Protein AF-A0A1M3H3W8-F1 (afdb_monomer)

Foldseek 3Di:
DDDDDDDPPPPPPPPPPPDPDPPAFQDFWKWFFADQPFLFTKIATPDDDDDLLQFDQWDQFPVPRDIGGRIATEQQSQVVVVVPHDHGDMFTKGFDPHDPDNPDDTDPDDGDYDPRYTYIDTDD

Sequence (124 aa):
MHRIFQLPFLFGILFFACKPSRMHPSGPYTGKVVGDICSQYTIQLLSGNMDPARYVKNWKNPSTDSIYHNVFSLKNYCDFNRLGLHRGDTFQFSLIPDSTVQNCAVCLIYAPTPPISNSIKVTR

Structure (mmCIF, N/CA/C/O backbone):
data_AF-A0A1M3H3W8-F1
#
_entry.id   AF-A0A1M3H3W8-F1
#
loop_
_atom_site.group_PDB
_atom_site.id
_atom_site.type_symbol
_atom_site.label_atom_id
_atom_site.label_alt_id
_atom_site.label_comp_id
_atom_site.label_asym_id
_atom_site.label_entity_id
_atom_site.label_seq_id
_atom_site.pdbx_PDB_ins_code
_atom_site.Cartn_x
_atom_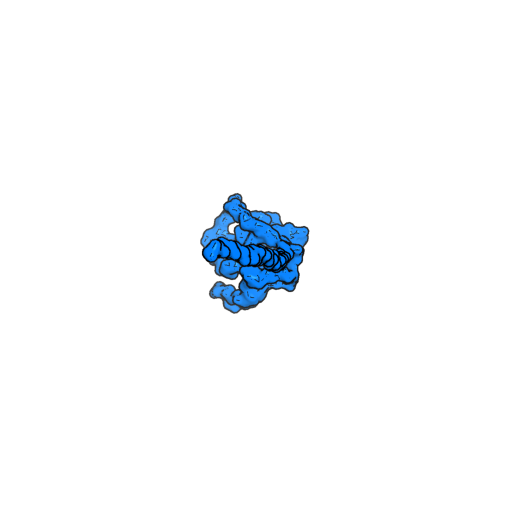site.Cartn_y
_atom_site.Cartn_z
_atom_site.occupancy
_atom_site.B_iso_or_equiv
_atom_site.auth_seq_id
_atom_site.auth_comp_id
_atom_site.auth_asym_id
_atom_site.auth_atom_id
_atom_site.pdbx_PDB_model_num
ATOM 1 N N . MET A 1 1 ? -3.086 70.920 -40.722 1.00 48.12 1 MET A N 1
ATOM 2 C CA . MET A 1 1 ? -2.034 70.325 -39.872 1.00 48.12 1 MET A CA 1
ATOM 3 C C . MET A 1 1 ? -2.513 70.333 -38.426 1.00 48.12 1 MET A C 1
ATOM 5 O O . MET A 1 1 ? -2.552 71.399 -37.843 1.00 48.12 1 MET A O 1
ATOM 9 N N . HIS A 1 2 ? -2.951 69.191 -37.891 1.00 36.28 2 HIS A N 1
ATOM 10 C CA . HIS A 1 2 ? -2.637 68.723 -36.532 1.00 36.28 2 HIS A CA 1
ATOM 11 C C . HIS A 1 2 ? -3.288 67.352 -36.324 1.00 36.28 2 HIS A C 1
ATOM 13 O O . HIS A 1 2 ? -4.505 67.199 -36.357 1.00 36.28 2 HIS A O 1
ATOM 19 N N . ARG A 1 3 ? -2.426 66.344 -36.180 1.00 49.72 3 ARG A N 1
ATOM 20 C CA . ARG A 1 3 ? -2.756 64.980 -35.773 1.00 49.72 3 ARG A CA 1
ATOM 21 C C . ARG A 1 3 ? -3.141 64.998 -34.297 1.00 49.72 3 ARG A C 1
ATOM 23 O O . ARG A 1 3 ? -2.331 65.453 -33.497 1.00 49.72 3 ARG A O 1
ATOM 30 N N . ILE A 1 4 ? -4.291 64.435 -33.936 1.00 56.19 4 ILE A N 1
ATOM 31 C CA . ILE A 1 4 ? -4.531 63.949 -32.574 1.00 56.19 4 ILE A CA 1
ATOM 32 C C . ILE A 1 4 ?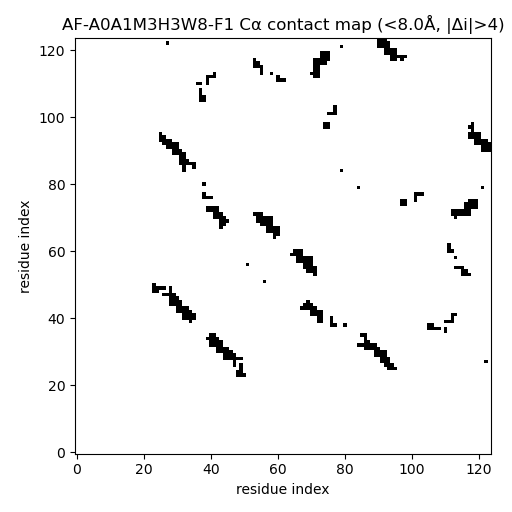 -5.111 62.541 -32.689 1.00 56.19 4 ILE A C 1
ATOM 34 O O . ILE A 1 4 ? -6.244 62.313 -33.098 1.00 56.19 4 ILE A O 1
ATOM 38 N N . PHE A 1 5 ? -4.222 61.602 -32.403 1.00 53.47 5 PHE A N 1
ATOM 39 C CA . PHE A 1 5 ? -4.388 60.163 -32.357 1.00 53.47 5 PHE A CA 1
ATOM 40 C C . PHE A 1 5 ? -5.075 59.816 -31.031 1.00 53.47 5 PHE A C 1
ATOM 42 O O . PHE A 1 5 ? -4.450 59.886 -29.977 1.00 53.47 5 PHE A O 1
ATOM 49 N N . GLN A 1 6 ? -6.373 59.518 -31.065 1.00 50.78 6 GLN A N 1
ATOM 50 C CA . GLN A 1 6 ? -7.113 59.014 -29.905 1.00 50.78 6 GLN A CA 1
ATOM 51 C C . GLN A 1 6 ? -7.288 57.509 -30.103 1.00 50.78 6 GLN A C 1
ATOM 53 O O . GLN A 1 6 ? -8.192 57.048 -30.794 1.00 50.78 6 GLN A O 1
ATOM 58 N N . LEU A 1 7 ? -6.335 56.755 -29.555 1.00 54.22 7 LEU A N 1
ATOM 59 C CA . LEU A 1 7 ? -6.373 55.301 -29.479 1.00 54.22 7 LEU A CA 1
ATOM 60 C C . LEU A 1 7 ? -7.406 54.918 -28.402 1.00 54.22 7 LEU A C 1
ATOM 62 O O . LEU A 1 7 ? -7.214 55.311 -27.248 1.00 54.22 7 LEU A O 1
ATOM 66 N N . PRO A 1 8 ? -8.486 54.177 -28.705 1.00 50.06 8 PRO A N 1
ATOM 67 C CA . PRO A 1 8 ? -9.330 53.643 -27.652 1.00 50.06 8 PRO A CA 1
ATOM 68 C C . PRO A 1 8 ? -8.532 52.564 -26.916 1.00 50.06 8 PRO A C 1
ATOM 70 O O . PRO A 1 8 ? -8.147 51.539 -27.478 1.00 50.06 8 PRO A O 1
ATOM 73 N N . PHE A 1 9 ? -8.242 52.845 -25.650 1.00 52.97 9 PHE A N 1
ATOM 74 C CA . PHE A 1 9 ? -7.614 51.949 -24.692 1.00 52.97 9 PHE A CA 1
ATOM 75 C C . PHE A 1 9 ? -8.544 50.747 -24.455 1.00 52.97 9 PHE A C 1
ATOM 77 O O . PHE A 1 9 ? -9.433 50.774 -23.607 1.00 52.97 9 PHE A O 1
ATOM 84 N N . LEU A 1 10 ? -8.367 49.700 -25.264 1.00 54.50 10 LEU A N 1
ATOM 85 C CA . LEU A 1 10 ? -8.967 48.381 -25.080 1.00 54.50 10 LEU A CA 1
ATOM 86 C C . LEU A 1 10 ? -8.324 47.732 -23.847 1.00 54.50 10 LEU A C 1
ATOM 88 O O . LEU A 1 10 ? -7.354 46.982 -23.938 1.00 54.50 10 LEU A O 1
ATOM 92 N N . PHE A 1 11 ? -8.862 48.057 -22.673 1.00 56.25 11 PHE A N 1
ATOM 93 C CA . PHE A 1 11 ? -8.569 47.362 -21.427 1.00 56.25 11 PHE A CA 1
ATOM 94 C C . PHE A 1 11 ? -9.229 45.978 -21.489 1.00 56.25 11 PHE A C 1
ATOM 96 O O . PHE A 1 11 ? -10.364 45.776 -21.061 1.00 56.25 11 PHE A O 1
ATOM 103 N N . GLY A 1 12 ? -8.534 45.030 -22.119 1.00 59.75 12 GLY A N 1
ATOM 104 C CA . GLY A 1 12 ? -8.905 43.623 -22.122 1.00 59.75 12 GLY A CA 1
ATOM 105 C C . GLY A 1 12 ? -8.766 43.065 -20.711 1.00 59.75 12 GLY A C 1
ATOM 106 O O . GLY A 1 12 ? -7.677 42.679 -20.295 1.00 59.75 12 GLY A O 1
ATOM 107 N N . ILE A 1 13 ? -9.873 43.041 -19.970 1.00 62.72 13 ILE A N 1
ATOM 108 C CA . ILE A 1 13 ? -9.979 42.334 -18.696 1.00 62.72 13 ILE A CA 1
ATOM 109 C C . ILE A 1 13 ? -9.828 40.841 -19.007 1.00 62.72 13 ILE A C 1
ATOM 111 O O . ILE A 1 13 ? -10.771 40.170 -19.426 1.00 62.72 13 ILE A O 1
ATOM 115 N N . LEU A 1 14 ? -8.609 40.326 -18.842 1.00 62.66 14 LEU A N 1
ATOM 116 C CA . LEU A 1 14 ? -8.317 38.898 -18.792 1.00 62.66 14 LEU A CA 1
ATOM 117 C C . LEU A 1 14 ? -9.016 38.322 -17.556 1.00 62.66 14 LEU A C 1
ATOM 119 O O . LEU A 1 14 ? -8.460 38.286 -16.460 1.00 62.66 14 LEU A O 1
ATOM 123 N N . PHE A 1 15 ? -10.258 37.874 -17.735 1.00 56.69 15 PHE A N 1
ATOM 124 C CA . PHE A 1 15 ? -10.920 36.980 -16.797 1.00 56.69 15 PHE A CA 1
ATOM 125 C C . PHE A 1 15 ? -10.146 35.658 -16.784 1.00 56.69 15 PHE A C 1
ATOM 127 O O . PHE A 1 15 ? -10.413 34.749 -17.571 1.00 56.69 15 PHE A O 1
ATOM 134 N N . PHE A 1 16 ? -9.166 35.545 -15.887 1.00 63.28 16 PHE A N 1
ATOM 135 C CA . PHE A 1 16 ? -8.623 34.255 -15.485 1.00 63.28 16 PHE A CA 1
ATOM 136 C C . PHE A 1 16 ? -9.749 33.472 -14.804 1.00 63.28 16 PHE A C 1
ATOM 138 O O . PHE A 1 16 ? -9.978 33.580 -13.601 1.00 63.28 16 PHE A O 1
ATOM 145 N N . ALA A 1 17 ? -10.485 32.689 -15.591 1.00 66.88 17 ALA A N 1
ATOM 146 C CA . ALA A 1 17 ? -11.370 31.660 -15.077 1.00 66.88 17 ALA A CA 1
ATOM 147 C C . ALA A 1 17 ? -10.503 30.579 -14.411 1.00 66.88 17 ALA A C 1
ATOM 149 O O . ALA A 1 17 ? -10.057 29.626 -15.053 1.00 66.88 17 ALA A O 1
ATO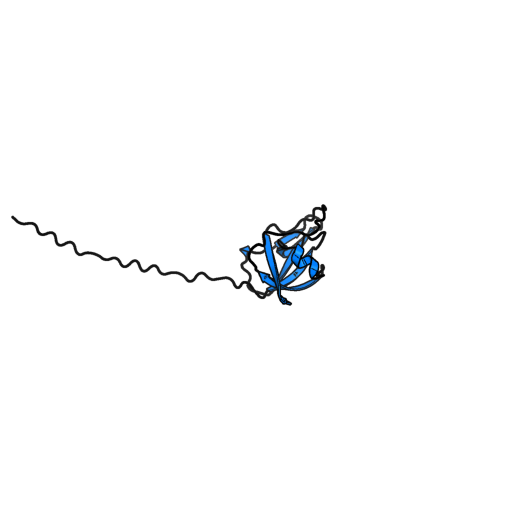M 150 N N . CYS A 1 18 ? -10.231 30.748 -13.115 1.00 65.25 18 CYS A N 1
ATOM 151 C CA . CYS A 1 18 ? -9.672 29.695 -12.279 1.00 65.25 18 CYS A CA 1
ATOM 152 C C . CYS A 1 18 ? -10.661 28.526 -12.269 1.00 65.25 18 CYS A C 1
ATOM 154 O O . CYS A 1 18 ? -11.708 28.588 -11.625 1.00 65.25 18 CYS A O 1
ATOM 156 N N . LYS A 1 19 ? -10.345 27.448 -12.993 1.00 70.94 19 LYS A N 1
ATOM 157 C CA . LYS A 1 19 ? -11.043 26.175 -12.801 1.00 70.94 19 LYS A CA 1
ATOM 158 C C . LYS A 1 19 ? -10.719 25.707 -11.379 1.00 70.94 19 LYS A C 1
ATOM 160 O O . LYS A 1 19 ? -9.532 25.606 -11.067 1.00 70.94 19 LYS A O 1
ATOM 165 N N . PRO A 1 20 ? -11.711 25.425 -10.518 1.00 60.91 20 PRO A N 1
ATOM 166 C CA . PRO A 1 20 ? -11.424 24.856 -9.213 1.00 60.91 20 PRO A CA 1
ATOM 167 C C . PRO A 1 20 ? -10.684 23.535 -9.418 1.00 60.91 20 PRO A C 1
ATOM 169 O O . PRO A 1 20 ? -11.181 22.619 -10.082 1.00 60.91 20 PRO A O 1
ATOM 172 N N . SER A 1 21 ? -9.468 23.455 -8.882 1.00 62.16 21 SER A N 1
ATOM 173 C CA . SER A 1 21 ? -8.708 22.216 -8.811 1.00 62.16 21 SER A CA 1
ATOM 174 C C . SER A 1 21 ? -9.576 21.200 -8.079 1.00 62.16 21 SER A C 1
ATOM 176 O O . SER A 1 21 ? -9.948 21.425 -6.927 1.00 62.16 21 SER A O 1
ATOM 178 N N . ARG A 1 22 ? -9.939 20.093 -8.735 1.00 58.81 22 ARG A N 1
ATOM 179 C CA . ARG A 1 22 ? -10.587 18.977 -8.041 1.00 58.81 22 ARG A CA 1
ATOM 180 C C . ARG A 1 22 ? -9.562 18.400 -7.076 1.00 58.81 22 ARG A C 1
ATOM 182 O O . ARG A 1 22 ? -8.703 17.625 -7.478 1.00 58.81 22 ARG A O 1
ATOM 189 N N . MET A 1 23 ? -9.613 18.842 -5.825 1.00 59.69 23 MET A N 1
ATOM 190 C CA . MET A 1 23 ? -8.809 18.266 -4.763 1.00 59.69 23 MET A CA 1
ATOM 191 C C . MET A 1 23 ? -9.393 16.879 -4.502 1.00 59.69 23 MET A C 1
ATOM 193 O O . MET A 1 23 ? -10.509 16.752 -3.998 1.00 59.69 23 MET A O 1
ATOM 197 N N . HIS A 1 24 ? -8.695 15.840 -4.960 1.00 65.50 24 HIS A N 1
ATOM 198 C CA . HIS A 1 24 ? -9.112 14.469 -4.692 1.00 65.50 24 HIS A CA 1
ATOM 199 C C . HIS A 1 24 ? -9.121 14.274 -3.170 1.00 65.50 24 HIS A C 1
ATOM 201 O O . HIS A 1 24 ? -8.144 14.671 -2.525 1.00 65.50 24 HIS A O 1
ATOM 207 N N . PRO A 1 25 ? -10.201 13.726 -2.577 1.00 76.12 25 PRO A N 1
ATOM 208 C CA . PRO A 1 25 ? -10.263 13.515 -1.136 1.00 76.12 25 PRO A CA 1
ATOM 209 C C . PRO A 1 25 ? -9.016 12.769 -0.658 1.00 76.12 25 PRO A C 1
ATOM 211 O O . PRO A 1 25 ? -8.528 11.878 -1.342 1.00 76.12 25 PRO A O 1
ATOM 214 N N . SER A 1 26 ? -8.467 13.094 0.507 1.00 88.06 26 SER A N 1
ATOM 215 C CA . SER A 1 26 ? -7.365 12.301 1.065 1.00 88.06 26 SER A CA 1
ATOM 216 C C . SER A 1 26 ? -7.858 11.032 1.765 1.00 88.06 26 SER A C 1
ATOM 218 O O . SER A 1 26 ? -7.036 10.236 2.190 1.00 88.06 26 SER A O 1
ATOM 220 N N . GLY A 1 27 ? -9.170 10.808 1.863 1.00 88.44 27 GLY A N 1
ATOM 221 C CA . GLY A 1 27 ? -9.790 9.647 2.502 1.00 88.44 27 GLY A CA 1
ATOM 222 C C . GLY A 1 27 ? -11.160 9.998 3.103 1.00 88.44 27 GLY A C 1
ATOM 223 O O . GLY A 1 27 ? -11.631 11.122 2.909 1.00 88.44 27 GLY A O 1
ATOM 224 N N . PRO A 1 28 ? -11.800 9.068 3.836 1.00 93.00 28 PRO A N 1
ATOM 225 C CA . PRO A 1 28 ? -11.308 7.725 4.146 1.00 93.00 28 PRO A CA 1
ATOM 226 C C . PRO A 1 28 ? -11.438 6.754 2.962 1.00 93.00 28 PRO A C 1
ATOM 228 O O . PRO A 1 28 ? -12.409 6.779 2.207 1.00 93.00 28 PRO A O 1
ATOM 231 N N . TYR A 1 29 ? -10.454 5.872 2.840 1.00 97.38 29 TYR A N 1
ATOM 232 C CA . TYR A 1 29 ? -10.400 4.746 1.911 1.00 97.38 29 TYR A CA 1
ATOM 233 C C . TYR A 1 29 ? -10.452 3.437 2.682 1.00 97.38 29 TYR A C 1
ATOM 235 O O . TYR A 1 29 ? -10.032 3.402 3.833 1.00 97.38 29 TYR A O 1
ATOM 243 N N . THR A 1 30 ? -10.920 2.358 2.054 1.00 98.12 30 THR A N 1
ATOM 244 C CA . THR A 1 30 ? -10.799 1.006 2.623 1.00 98.12 30 THR A CA 1
ATOM 245 C C . THR A 1 30 ? -9.775 0.214 1.829 1.00 98.12 30 THR A C 1
ATOM 247 O O . THR A 1 30 ? -9.881 0.117 0.604 1.00 98.12 30 THR A O 1
ATOM 250 N N . GLY A 1 31 ? -8.788 -0.347 2.520 1.00 97.88 31 GLY A N 1
ATOM 251 C CA . GLY A 1 31 ? -7.713 -1.142 1.942 1.00 97.88 31 GLY A CA 1
ATOM 252 C C . GLY A 1 31 ? -7.664 -2.553 2.511 1.00 97.88 31 GLY A C 1
ATOM 253 O O . GLY A 1 31 ? -8.173 -2.804 3.600 1.00 97.88 31 GLY A O 1
ATOM 254 N N . LYS A 1 32 ? -7.021 -3.461 1.777 1.00 98.25 32 LYS A N 1
ATOM 255 C CA . LYS A 1 32 ? -6.684 -4.815 2.220 1.00 98.25 32 LYS A CA 1
ATOM 256 C C . LYS A 1 32 ? -5.202 -5.086 2.027 1.00 98.25 32 LYS A C 1
ATOM 258 O O . LYS A 1 32 ? -4.661 -4.788 0.962 1.00 98.25 32 LYS A O 1
ATOM 263 N N . VAL A 1 33 ? -4.553 -5.698 3.010 1.00 97.56 33 VAL A N 1
ATOM 264 C CA . VAL A 1 33 ? -3.170 -6.161 2.850 1.00 97.56 33 VAL A CA 1
ATOM 265 C C . VAL A 1 33 ? -3.163 -7.407 1.965 1.00 97.56 33 VAL A C 1
ATOM 267 O O . VAL A 1 33 ? -3.753 -8.436 2.301 1.00 97.56 33 VAL A O 1
ATOM 270 N N . VAL A 1 34 ? -2.493 -7.330 0.817 1.00 96.50 34 VAL A N 1
ATOM 271 C CA . VAL A 1 34 ? -2.337 -8.452 -0.129 1.00 96.50 34 VAL A CA 1
ATOM 272 C C . VAL A 1 34 ? -0.878 -8.844 -0.350 1.00 96.50 34 VAL A C 1
ATOM 274 O O . VAL A 1 34 ? -0.584 -9.704 -1.174 1.00 96.50 34 VAL A O 1
ATOM 277 N N . GLY A 1 35 ? 0.038 -8.245 0.403 1.00 91.62 35 GLY A N 1
ATOM 278 C CA . GLY A 1 35 ? 1.442 -8.619 0.522 1.00 91.62 35 GLY A CA 1
ATOM 279 C C . GLY A 1 35 ? 2.059 -7.854 1.687 1.00 91.62 35 GLY A C 1
ATOM 280 O O . GLY A 1 35 ? 1.716 -6.692 1.881 1.00 91.62 35 GLY A O 1
ATOM 281 N N . ASP A 1 36 ? 2.898 -8.511 2.478 1.00 86.19 36 ASP A N 1
ATOM 282 C CA . ASP A 1 36 ? 3.440 -8.000 3.747 1.00 86.19 36 ASP A CA 1
ATOM 283 C C . ASP A 1 36 ? 4.817 -8.590 4.099 1.00 86.19 36 ASP A C 1
ATOM 285 O O . ASP A 1 36 ? 5.289 -8.484 5.231 1.00 86.19 36 ASP A O 1
ATOM 289 N N . ILE A 1 37 ? 5.496 -9.210 3.130 1.00 88.25 37 ILE A N 1
ATOM 290 C CA . ILE A 1 37 ? 6.789 -9.851 3.370 1.00 88.25 37 ILE A CA 1
ATOM 291 C C . ILE A 1 37 ? 7.808 -8.776 3.740 1.00 88.25 37 ILE A C 1
ATOM 293 O O . ILE A 1 37 ? 8.085 -7.871 2.957 1.00 88.25 37 ILE A O 1
ATOM 297 N N . CYS A 1 38 ? 8.406 -8.894 4.926 1.00 85.19 38 CYS A N 1
ATOM 298 C CA . CYS A 1 38 ? 9.537 -8.061 5.324 1.00 85.19 38 CYS A CA 1
ATOM 299 C C . CYS A 1 38 ? 9.269 -6.545 5.248 1.00 85.19 38 CYS A C 1
ATOM 301 O O . CYS A 1 38 ? 10.132 -5.776 4.832 1.00 85.19 38 CYS A O 1
ATOM 303 N N . SER A 1 39 ? 8.077 -6.109 5.672 1.00 84.88 39 SER A N 1
ATOM 304 C CA . SER A 1 39 ? 7.633 -4.702 5.616 1.00 84.88 39 SER A CA 1
ATOM 305 C C . SER A 1 39 ? 7.503 -4.116 4.199 1.00 84.88 39 SER A C 1
ATOM 307 O O . SER A 1 39 ? 7.305 -2.913 4.040 1.00 84.88 39 SER A O 1
ATOM 309 N N . GLN A 1 40 ? 7.575 -4.949 3.157 1.00 90.00 40 GLN A N 1
ATOM 310 C CA . GLN A 1 40 ? 7.255 -4.568 1.782 1.00 90.00 40 GLN A CA 1
ATOM 311 C C . GLN A 1 40 ? 5.773 -4.839 1.534 1.00 90.00 40 GLN A C 1
ATOM 313 O O . GLN A 1 40 ? 5.369 -5.894 1.039 1.00 90.00 40 GLN A O 1
ATOM 318 N N . TYR A 1 41 ? 4.948 -3.875 1.939 1.00 94.31 41 TYR A N 1
ATOM 319 C CA . TYR A 1 41 ? 3.501 -4.018 1.871 1.00 94.31 41 TYR A CA 1
ATOM 320 C C . TYR A 1 41 ? 2.942 -3.708 0.489 1.00 94.31 41 TYR A C 1
ATOM 322 O O . TYR A 1 41 ? 3.308 -2.718 -0.147 1.00 94.31 41 TYR A O 1
ATOM 330 N N . THR A 1 42 ? 1.978 -4.525 0.074 1.00 97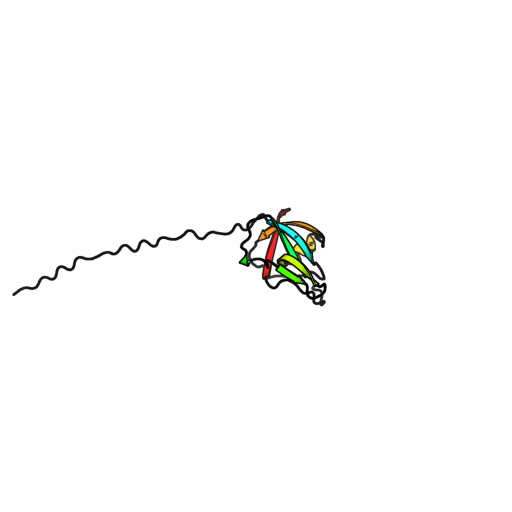.06 42 THR A N 1
ATOM 331 C CA . THR A 1 42 ? 1.088 -4.259 -1.056 1.00 97.06 42 THR A CA 1
ATOM 332 C C . THR A 1 42 ? -0.332 -4.117 -0.533 1.00 97.06 42 THR A C 1
ATOM 334 O O . THR A 1 42 ? -0.884 -5.056 0.048 1.00 97.06 42 THR A O 1
ATOM 337 N N . ILE A 1 43 ? -0.926 -2.947 -0.749 1.00 98.12 43 ILE A N 1
ATOM 338 C CA . ILE A 1 43 ? -2.279 -2.621 -0.304 1.00 98.12 43 ILE A CA 1
ATOM 339 C C . ILE A 1 43 ? -3.202 -2.603 -1.514 1.00 98.12 43 ILE A C 1
ATOM 341 O O . ILE A 1 43 ? -2.930 -1.911 -2.491 1.00 98.12 43 ILE A O 1
ATOM 345 N N . GLN A 1 44 ? -4.297 -3.354 -1.444 1.00 98.56 44 GLN A N 1
ATOM 346 C CA . GLN A 1 44 ? -5.386 -3.334 -2.413 1.00 98.56 44 GLN A CA 1
ATOM 347 C C . GLN A 1 44 ? -6.463 -2.347 -1.967 1.00 98.56 44 GLN A C 1
ATOM 349 O O . GLN A 1 44 ? -7.005 -2.486 -0.875 1.00 98.56 44 GLN A O 1
ATOM 354 N N . LEU A 1 45 ? -6.812 -1.386 -2.821 1.00 98.38 45 LEU A N 1
ATOM 355 C CA . LEU A 1 45 ? -7.945 -0.490 -2.611 1.00 98.38 45 LEU A CA 1
ATOM 356 C C . LEU A 1 45 ? -9.258 -1.251 -2.840 1.00 98.38 45 LEU A C 1
ATOM 358 O O . LEU A 1 45 ? -9.536 -1.712 -3.950 1.00 98.38 45 LEU A O 1
ATOM 362 N N . LEU A 1 46 ? -10.070 -1.362 -1.789 1.00 98.19 46 LEU A N 1
ATOM 363 C CA . LEU A 1 46 ? -11.395 -1.981 -1.831 1.00 98.19 46 LEU A CA 1
ATOM 364 C C . LEU A 1 46 ? -12.505 -0.957 -2.084 1.00 98.19 46 LEU A C 1
ATOM 366 O O . LEU A 1 46 ? -13.450 -1.253 -2.812 1.00 98.19 46 LEU A O 1
ATOM 370 N N . SER A 1 47 ? -12.418 0.236 -1.484 1.00 97.06 47 SER A N 1
ATOM 371 C CA . SER A 1 47 ? -13.445 1.272 -1.646 1.00 97.06 47 SER A CA 1
ATOM 372 C C . SER A 1 47 ? -12.923 2.698 -1.447 1.00 97.06 47 SER A C 1
ATOM 374 O O . SER A 1 47 ? -11.927 2.939 -0.760 1.00 97.06 47 SER A O 1
ATOM 376 N N . GLY A 1 48 ? -13.652 3.643 -2.048 1.00 94.12 48 GLY A N 1
ATOM 377 C CA . GLY A 1 48 ? -13.389 5.081 -2.036 1.00 94.12 48 GLY A CA 1
ATOM 378 C C . GLY A 1 48 ? -12.884 5.605 -3.385 1.00 94.12 48 GLY A C 1
ATOM 379 O O . GLY A 1 48 ? -12.352 4.865 -4.210 1.00 94.12 48 GLY A O 1
ATOM 380 N N . ASN A 1 49 ? -13.101 6.895 -3.637 1.00 93.06 49 ASN A N 1
ATOM 381 C CA . ASN A 1 49 ? -12.753 7.537 -4.905 1.00 93.06 49 ASN A CA 1
ATOM 382 C C . ASN A 1 49 ? -11.325 8.086 -4.845 1.00 93.06 49 ASN A C 1
ATOM 384 O O . ASN A 1 49 ? -11.140 9.292 -4.727 1.00 93.06 49 ASN A O 1
ATOM 388 N N . MET A 1 50 ? -10.332 7.198 -4.854 1.00 94.69 50 MET A N 1
ATOM 389 C CA . MET A 1 50 ? -8.916 7.569 -4.894 1.00 94.69 50 MET A CA 1
ATOM 390 C C . MET A 1 50 ? -8.497 7.902 -6.327 1.00 94.69 50 MET A C 1
ATOM 392 O O . MET A 1 50 ? -8.952 7.253 -7.270 1.00 94.69 50 MET A O 1
ATOM 396 N N . ASP A 1 51 ? -7.624 8.897 -6.494 1.00 95.06 51 ASP A N 1
ATOM 397 C CA . ASP A 1 51 ? -7.061 9.252 -7.800 1.00 95.06 51 ASP A CA 1
ATOM 398 C C . ASP A 1 51 ? -6.408 8.009 -8.448 1.00 95.06 51 ASP A C 1
ATOM 400 O O . ASP A 1 51 ? -5.518 7.414 -7.832 1.00 95.06 51 ASP A O 1
ATOM 404 N N . PRO A 1 52 ? -6.813 7.595 -9.668 1.00 95.56 52 PRO A N 1
ATOM 405 C CA . PRO A 1 52 ? -6.211 6.464 -10.374 1.00 95.56 52 PRO A CA 1
ATOM 406 C C . PRO A 1 52 ? -4.698 6.569 -10.591 1.00 95.56 52 PRO A C 1
ATO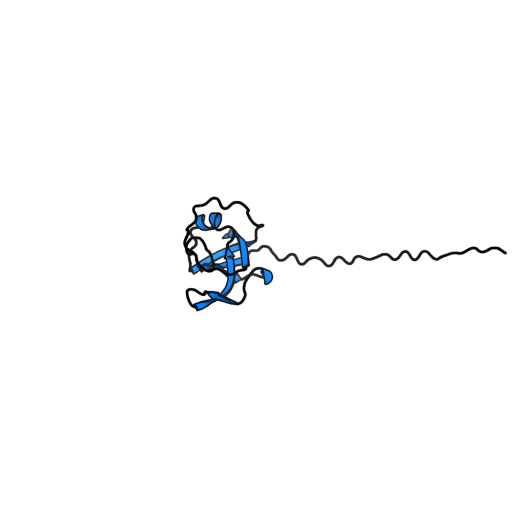M 408 O O . PRO A 1 52 ? -4.048 5.543 -10.768 1.00 95.56 52 PRO A O 1
ATOM 411 N N . ALA A 1 53 ? -4.109 7.768 -10.533 1.00 96.19 53 ALA A N 1
ATOM 412 C CA . ALA A 1 53 ? -2.653 7.940 -10.561 1.00 96.19 53 ALA A CA 1
ATOM 413 C C . ALA A 1 53 ? -1.948 7.393 -9.302 1.00 96.19 53 ALA A C 1
ATOM 415 O O . ALA A 1 53 ? -0.722 7.299 -9.261 1.00 96.19 53 ALA A O 1
ATOM 416 N N . ARG A 1 54 ? -2.710 7.044 -8.260 1.00 96.69 54 ARG A N 1
ATOM 417 C CA . ARG A 1 54 ? -2.202 6.589 -6.963 1.00 96.69 54 ARG A CA 1
ATOM 418 C C . ARG A 1 54 ? -2.246 5.073 -6.786 1.00 96.69 54 ARG A C 1
ATOM 420 O O . ARG A 1 54 ? -1.861 4.597 -5.723 1.00 96.69 54 ARG A O 1
ATOM 427 N N . TYR A 1 55 ? -2.678 4.302 -7.780 1.00 98.00 55 TYR A N 1
ATOM 428 C CA . TYR A 1 55 ? -2.647 2.842 -7.713 1.00 98.00 55 TYR A CA 1
ATOM 429 C C . TYR A 1 55 ? -2.496 2.208 -9.094 1.00 98.00 55 TYR A C 1
ATOM 431 O O . TYR A 1 55 ? -2.864 2.765 -10.123 1.00 98.00 55 TYR A O 1
ATOM 439 N N . VAL A 1 56 ? -1.973 0.989 -9.120 1.00 98.44 56 VAL A N 1
ATOM 440 C CA . VAL A 1 56 ? -1.885 0.172 -10.324 1.00 98.44 56 VAL A CA 1
ATOM 441 C C . VAL A 1 56 ? -3.177 -0.622 -10.460 1.00 98.44 56 VAL A C 1
ATOM 443 O O . VAL A 1 56 ? -3.494 -1.470 -9.625 1.00 98.44 56 VAL A O 1
ATOM 446 N N . LYS A 1 57 ? -3.938 -0.355 -11.527 1.00 98.00 57 LYS A N 1
ATOM 447 C CA . LYS A 1 57 ? -5.235 -1.008 -11.768 1.00 98.00 57 LYS A CA 1
ATOM 448 C C . LYS A 1 57 ? -5.120 -2.529 -11.897 1.00 98.00 57 LYS A C 1
ATOM 450 O O . LYS A 1 57 ? -5.995 -3.232 -11.410 1.00 98.00 57 LYS A O 1
ATOM 455 N N . ASN A 1 58 ? -4.060 -3.021 -12.537 1.00 97.94 58 ASN A N 1
ATOM 456 C CA . ASN A 1 58 ? -3.765 -4.445 -12.692 1.00 97.94 58 ASN A CA 1
ATOM 457 C C . ASN A 1 58 ? -2.270 -4.66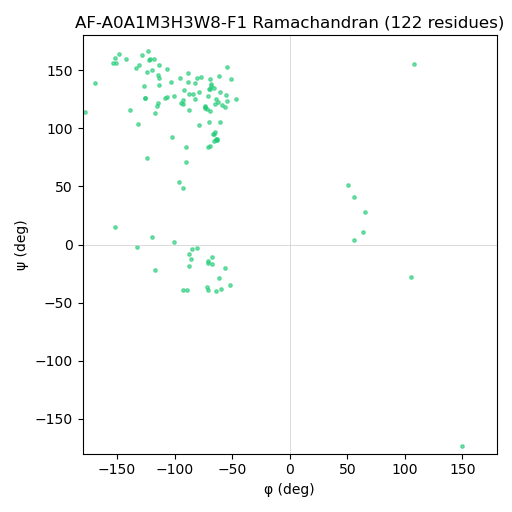5 -12.486 1.00 97.94 58 ASN A C 1
ATOM 459 O O . ASN A 1 58 ? -1.464 -4.174 -13.277 1.00 97.94 58 ASN A O 1
ATOM 463 N N . TRP A 1 59 ? -1.901 -5.395 -11.443 1.00 98.12 59 TRP A N 1
ATOM 464 C CA . TRP A 1 59 ? -0.515 -5.734 -11.156 1.00 98.12 59 TRP A CA 1
ATOM 465 C C . TRP A 1 59 ? -0.375 -7.245 -11.018 1.00 98.12 59 TRP A C 1
ATOM 467 O O . TRP A 1 59 ? -1.088 -7.874 -10.237 1.00 98.12 59 TRP A O 1
ATOM 477 N N . LYS A 1 60 ? 0.551 -7.823 -11.785 1.00 97.69 60 LYS A N 1
ATOM 478 C CA . LYS A 1 60 ? 0.938 -9.226 -11.671 1.00 97.69 60 LYS A CA 1
ATOM 479 C C . LYS A 1 60 ? 2.155 -9.315 -10.758 1.00 97.69 60 LYS A C 1
ATOM 481 O O . LYS A 1 60 ? 3.185 -8.715 -11.057 1.00 97.69 60 LYS A O 1
ATOM 486 N N . ASN A 1 61 ? 2.043 -10.064 -9.667 1.00 95.38 61 ASN A N 1
ATOM 487 C CA . ASN A 1 61 ? 3.172 -10.327 -8.786 1.00 95.38 61 ASN A CA 1
ATOM 488 C C . ASN A 1 61 ? 4.145 -11.298 -9.487 1.00 95.38 61 ASN A C 1
ATOM 490 O O . ASN A 1 61 ? 3.762 -12.442 -9.739 1.00 95.38 61 ASN A O 1
ATOM 494 N N . PRO A 1 62 ? 5.392 -10.893 -9.784 1.00 93.69 62 PRO A N 1
ATOM 495 C CA . PRO A 1 62 ? 6.321 -11.717 -10.555 1.00 93.69 62 PRO A CA 1
ATOM 496 C C . PRO A 1 62 ? 6.848 -12.936 -9.785 1.00 93.69 62 PRO A C 1
ATOM 498 O O . PRO A 1 62 ? 7.367 -13.853 -10.404 1.00 93.69 62 PRO A O 1
ATOM 501 N N . SER A 1 63 ? 6.708 -12.975 -8.456 1.00 91.81 63 SER A N 1
ATOM 502 C CA . SER A 1 63 ? 7.136 -14.117 -7.638 1.00 91.81 63 SER A CA 1
ATOM 503 C C . SER A 1 63 ? 6.068 -15.201 -7.486 1.00 91.81 63 SER A C 1
ATOM 505 O O . SER A 1 63 ? 6.394 -16.307 -7.074 1.00 91.81 63 SER A O 1
ATOM 507 N N . THR A 1 64 ? 4.794 -14.891 -7.749 1.00 92.56 64 THR A N 1
ATOM 508 C CA . THR A 1 64 ? 3.666 -15.815 -7.483 1.00 92.56 64 THR A CA 1
ATOM 509 C C . THR A 1 64 ? 2.688 -15.951 -8.644 1.00 92.56 64 THR A C 1
ATOM 511 O O . THR A 1 64 ? 1.686 -16.647 -8.512 1.00 92.56 64 THR A O 1
ATOM 514 N N . ASP A 1 65 ? 2.902 -15.211 -9.732 1.00 93.94 65 ASP A N 1
ATOM 515 C CA . ASP A 1 65 ? 1.991 -15.064 -10.872 1.00 93.94 65 ASP A CA 1
ATOM 516 C C . ASP A 1 65 ? 0.567 -14.571 -10.537 1.00 93.94 65 ASP A C 1
ATOM 518 O O . ASP A 1 65 ? -0.266 -14.421 -11.432 1.00 93.94 65 ASP A O 1
ATOM 522 N N . SER A 1 66 ? 0.293 -14.240 -9.272 1.00 95.38 66 SER A N 1
ATOM 523 C CA . SER A 1 66 ? -1.004 -13.745 -8.813 1.00 95.38 66 SER A CA 1
ATOM 524 C C . SER A 1 66 ? -1.294 -12.352 -9.369 1.00 95.38 66 SER A C 1
ATOM 526 O O . SER A 1 66 ? -0.425 -11.476 -9.363 1.00 95.38 66 SER A O 1
ATOM 528 N N . ILE A 1 67 ? -2.534 -12.129 -9.805 1.00 97.12 67 ILE A N 1
ATOM 529 C CA . ILE A 1 67 ? -3.004 -10.837 -10.311 1.00 97.12 67 ILE A CA 1
ATOM 530 C C . ILE A 1 67 ? -3.804 -10.137 -9.214 1.00 97.12 67 ILE A C 1
ATOM 532 O O . ILE A 1 67 ? -4.750 -10.701 -8.668 1.00 97.12 67 ILE A O 1
ATOM 536 N N . TYR A 1 68 ? -3.433 -8.893 -8.921 1.00 97.81 68 TYR A N 1
ATOM 537 C CA . TYR A 1 68 ? -4.143 -8.020 -7.995 1.00 97.81 68 TYR A CA 1
ATOM 538 C C . TYR A 1 68 ? -4.623 -6.760 -8.710 1.00 97.81 68 TYR A C 1
ATOM 540 O O . TYR A 1 68 ? -3.993 -6.279 -9.657 1.00 97.81 68 TYR A O 1
ATOM 548 N N . HIS A 1 69 ? -5.732 -6.206 -8.226 1.00 98.25 69 HIS A N 1
ATOM 549 C CA . HIS A 1 69 ? -6.355 -5.021 -8.802 1.00 98.25 69 HIS A CA 1
ATOM 550 C C . HIS A 1 69 ? -6.298 -3.841 -7.843 1.00 98.25 69 HIS A C 1
ATOM 552 O O . HIS A 1 69 ? -6.433 -4.024 -6.638 1.00 98.25 69 HIS A O 1
ATOM 558 N N . ASN A 1 70 ? -6.155 -2.635 -8.390 1.00 98.38 70 ASN A N 1
ATOM 559 C CA . ASN A 1 70 ? -6.134 -1.375 -7.642 1.00 98.38 70 ASN A CA 1
ATOM 560 C C . ASN A 1 70 ? -5.146 -1.386 -6.463 1.00 98.38 70 ASN A C 1
ATOM 562 O O . ASN A 1 70 ? -5.514 -1.085 -5.329 1.00 98.38 70 ASN A O 1
ATOM 566 N N . VAL A 1 71 ? -3.896 -1.775 -6.722 1.00 98.56 71 VAL A N 1
ATOM 567 C CA . VAL A 1 71 ? -2.874 -1.941 -5.680 1.00 98.56 71 VAL A CA 1
ATOM 568 C C . VAL A 1 71 ? -1.819 -0.845 -5.687 1.00 98.56 71 VAL A C 1
ATOM 570 O O . VAL A 1 71 ? -1.473 -0.304 -6.735 1.00 98.56 71 VAL A O 1
ATOM 573 N N . PHE A 1 72 ? -1.245 -0.562 -4.525 1.00 98.12 72 PHE A N 1
ATOM 574 C CA . PHE A 1 72 ? -0.079 0.304 -4.373 1.00 98.12 72 PHE A CA 1
ATOM 575 C C . PHE A 1 72 ? 0.860 -0.245 -3.294 1.00 98.12 72 PHE A C 1
ATOM 577 O O . PHE A 1 72 ? 0.455 -1.051 -2.451 1.00 98.12 72 PHE A O 1
ATOM 584 N N . SER A 1 73 ? 2.122 0.172 -3.333 1.00 96.69 73 SER A N 1
ATOM 585 C CA . SER A 1 73 ? 3.120 -0.138 -2.312 1.00 96.69 73 SER A CA 1
ATOM 586 C C . SER A 1 73 ? 3.116 0.896 -1.187 1.00 96.69 73 SER A C 1
ATOM 588 O O . SER A 1 73 ? 2.816 2.075 -1.390 1.00 96.69 73 SER A O 1
ATOM 590 N N . LEU A 1 74 ? 3.424 0.463 0.031 1.00 94.38 74 LEU A N 1
ATOM 591 C CA . LEU A 1 74 ? 3.450 1.360 1.182 1.00 94.38 74 LEU A CA 1
ATOM 592 C C . LEU A 1 74 ? 4.822 2.024 1.342 1.00 94.38 74 LEU A C 1
ATOM 594 O O . LEU A 1 74 ? 5.838 1.336 1.399 1.00 94.38 74 LEU A O 1
ATOM 598 N N . LYS A 1 75 ? 4.846 3.354 1.476 1.00 92.25 75 LYS A N 1
ATOM 599 C CA . LYS A 1 75 ? 6.087 4.115 1.690 1.00 92.25 75 LYS A CA 1
ATOM 600 C C . LYS A 1 75 ? 6.454 4.267 3.169 1.00 92.25 75 LYS A C 1
ATOM 602 O O . LYS A 1 75 ? 7.626 4.165 3.512 1.00 92.25 75 LYS A O 1
ATOM 607 N N . ASN A 1 76 ? 5.471 4.478 4.047 1.00 91.81 76 ASN A N 1
ATOM 608 C CA . ASN A 1 76 ? 5.679 4.665 5.487 1.00 91.81 76 ASN A CA 1
ATOM 609 C C . ASN A 1 76 ? 5.486 3.364 6.297 1.00 91.81 76 ASN A C 1
ATOM 611 O O . ASN A 1 76 ? 4.695 3.300 7.241 1.00 91.81 76 ASN A O 1
ATOM 615 N N . TYR A 1 77 ? 6.204 2.309 5.912 1.00 89.00 77 TYR A N 1
ATOM 616 C CA . TYR A 1 77 ? 6.081 0.967 6.492 1.00 89.00 77 TYR A CA 1
ATOM 617 C C . TYR A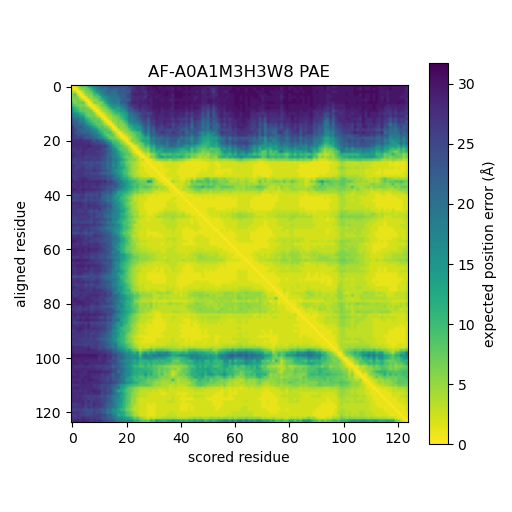 1 77 ? 6.406 0.896 7.994 1.00 89.00 77 TYR A C 1
ATOM 619 O O . TYR A 1 77 ? 5.823 0.074 8.696 1.00 89.00 77 TYR A O 1
ATOM 627 N N . CYS A 1 78 ? 7.267 1.768 8.526 1.00 87.12 78 CYS A N 1
ATOM 628 C CA . CYS A 1 78 ? 7.621 1.747 9.948 1.00 87.12 78 CYS A CA 1
ATOM 629 C C . CYS A 1 78 ? 6.439 2.048 10.878 1.00 87.12 78 CYS A C 1
ATOM 631 O O . CYS A 1 78 ? 6.310 1.414 11.927 1.00 87.12 78 CYS A O 1
ATOM 633 N N . ASP A 1 79 ? 5.584 3.002 10.507 1.00 86.19 79 ASP A N 1
ATOM 634 C CA . ASP A 1 79 ? 4.396 3.342 11.298 1.00 86.19 79 ASP A CA 1
ATOM 635 C C . ASP A 1 79 ? 3.350 2.232 11.194 1.00 86.19 79 ASP A C 1
ATOM 637 O O . ASP A 1 79 ? 2.684 1.891 12.169 1.00 86.19 79 ASP A O 1
ATOM 641 N N . PHE A 1 80 ? 3.251 1.634 10.008 1.00 89.31 80 PHE A N 1
ATOM 642 C CA . PHE A 1 80 ? 2.297 0.579 9.706 1.00 89.31 80 PHE A CA 1
ATOM 643 C C . PHE A 1 80 ? 2.62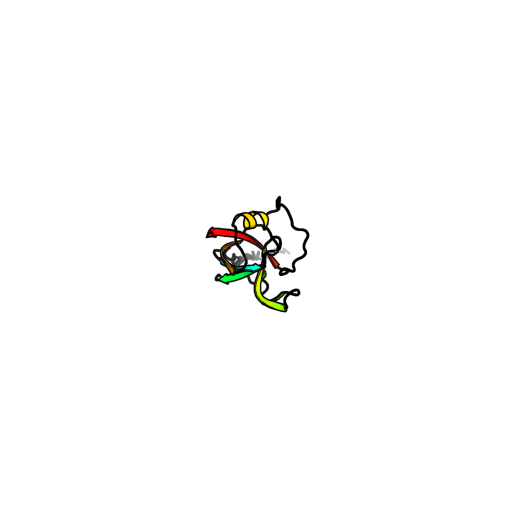8 -0.744 10.406 1.00 89.31 80 PHE A C 1
ATOM 645 O O . PHE A 1 80 ? 1.728 -1.375 10.954 1.00 89.31 80 PHE A O 1
ATOM 652 N N . ASN A 1 81 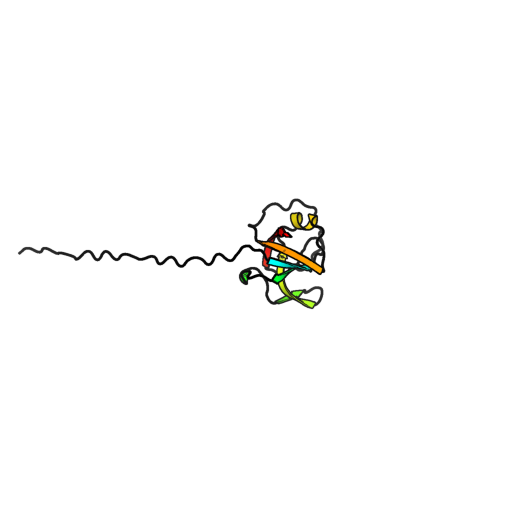? 3.911 -1.119 10.491 1.00 85.69 81 ASN A N 1
ATOM 653 C CA . ASN A 1 81 ? 4.378 -2.318 11.203 1.00 85.69 81 ASN A CA 1
ATOM 654 C C . ASN A 1 81 ? 3.861 -2.398 12.646 1.00 85.69 81 ASN A C 1
ATOM 656 O O . ASN A 1 81 ? 3.589 -3.481 13.157 1.00 85.69 81 ASN A O 1
ATOM 660 N N . ARG A 1 82 ? 3.725 -1.249 13.316 1.00 86.88 82 ARG A N 1
ATOM 661 C CA . ARG A 1 82 ? 3.294 -1.170 14.721 1.00 86.88 82 ARG A CA 1
ATOM 662 C C . ARG A 1 82 ? 1.818 -1.511 14.922 1.00 86.88 82 ARG A C 1
ATOM 664 O O . ARG A 1 82 ? 1.409 -1.720 16.059 1.00 86.88 82 ARG A O 1
ATOM 671 N N . LEU A 1 83 ? 1.030 -1.549 13.848 1.00 89.50 83 LEU A N 1
ATOM 672 C CA . LEU A 1 83 ? -0.408 -1.811 13.898 1.00 89.50 83 LEU A CA 1
ATOM 673 C C . LEU A 1 83 ? -0.749 -3.306 13.885 1.00 89.50 83 LEU A C 1
ATOM 675 O O . LEU A 1 83 ? -1.896 -3.651 14.141 1.00 89.50 83 LEU A O 1
ATOM 679 N N . GLY A 1 84 ? 0.218 -4.185 13.588 1.00 88.75 84 GLY A N 1
ATOM 680 C CA . GLY A 1 84 ? -0.016 -5.633 13.539 1.00 88.75 84 GLY A CA 1
ATOM 681 C C . GLY A 1 84 ? -0.970 -6.073 12.422 1.00 88.75 84 GLY A C 1
ATOM 682 O O . GLY A 1 84 ? -1.668 -7.065 12.584 1.00 88.75 84 GLY A O 1
ATOM 683 N N . LEU A 1 85 ? -1.031 -5.321 11.316 1.00 92.06 85 LEU A N 1
ATOM 684 C CA . LEU A 1 85 ? -1.831 -5.670 10.142 1.00 92.06 85 LEU A CA 1
ATOM 685 C C . LEU A 1 85 ? -1.062 -6.637 9.238 1.00 92.06 85 LEU A C 1
ATOM 687 O O . LEU A 1 85 ? 0.077 -6.370 8.837 1.00 92.06 85 LEU A O 1
ATOM 691 N N . HIS A 1 86 ? -1.723 -7.727 8.874 1.00 92.94 86 HIS A N 1
ATOM 692 C CA . HIS A 1 86 ? -1.173 -8.833 8.106 1.00 92.94 86 HIS A CA 1
ATOM 693 C C . HIS A 1 86 ? -1.971 -9.085 6.832 1.00 92.94 86 HIS A C 1
ATOM 695 O O . HIS A 1 86 ? -3.084 -8.589 6.642 1.00 92.94 86 HIS A O 1
ATOM 701 N N . ARG A 1 87 ? -1.398 -9.883 5.927 1.00 94.75 87 ARG A N 1
ATOM 702 C CA . ARG A 1 87 ? -2.073 -10.347 4.713 1.00 94.75 87 ARG A CA 1
ATOM 703 C C . ARG A 1 87 ? -3.486 -10.854 5.020 1.00 94.75 87 ARG A C 1
ATOM 705 O O . ARG A 1 87 ? -3.671 -11.795 5.780 1.00 94.75 87 ARG A O 1
ATOM 712 N N . GLY A 1 88 ? -4.472 -10.292 4.326 1.00 96.56 88 GLY A N 1
ATOM 713 C CA . GLY A 1 88 ? -5.886 -10.607 4.518 1.00 96.56 88 GLY A CA 1
ATOM 714 C C . GLY A 1 88 ? -6.653 -9.519 5.264 1.00 96.56 88 GLY A C 1
ATOM 715 O O . GLY A 1 88 ? -7.839 -9.338 4.973 1.00 96.56 88 GLY A O 1
ATOM 716 N N . ASP A 1 89 ? -5.981 -8.757 6.125 1.00 97.38 89 ASP A N 1
ATOM 717 C CA . ASP A 1 89 ? -6.624 -7.752 6.964 1.00 97.38 89 ASP A CA 1
ATOM 718 C C . ASP A 1 89 ? -7.132 -6.573 6.146 1.00 97.38 89 ASP A C 1
ATOM 720 O O . ASP A 1 89 ? -6.509 -6.136 5.173 1.00 97.38 89 ASP A O 1
ATOM 724 N N . THR A 1 90 ? -8.289 -6.065 6.564 1.00 97.88 90 THR A N 1
ATOM 725 C CA . THR A 1 90 ? -8.954 -4.903 5.976 1.00 97.88 90 THR A CA 1
ATOM 726 C C . THR A 1 90 ? -8.961 -3.764 6.981 1.00 97.88 90 THR A C 1
ATOM 728 O O . THR A 1 90 ? -9.233 -3.985 8.156 1.00 97.88 90 THR A O 1
ATOM 731 N N . PHE A 1 91 ? -8.680 -2.552 6.515 1.00 97.56 91 PHE A N 1
ATOM 732 C CA . PHE A 1 91 ? -8.563 -1.366 7.359 1.00 97.56 91 PHE A CA 1
ATOM 733 C C . PHE A 1 91 ? -8.935 -0.104 6.576 1.00 97.56 91 PHE A C 1
ATOM 735 O O . PHE A 1 91 ? -8.924 -0.084 5.340 1.00 97.56 91 PHE A O 1
ATOM 742 N N . GLN A 1 92 ? -9.256 0.966 7.292 1.00 97.50 92 GLN A N 1
ATOM 743 C CA . GLN A 1 92 ? -9.486 2.291 6.744 1.00 97.50 92 GLN A CA 1
ATOM 744 C C . GLN A 1 92 ? -8.228 3.148 6.823 1.00 97.50 92 GLN A C 1
ATOM 746 O O . GLN A 1 92 ? -7.467 3.084 7.789 1.00 97.50 92 GLN A O 1
ATOM 751 N N . PHE A 1 93 ? -8.007 3.978 5.809 1.00 96.62 93 PHE A N 1
ATOM 752 C CA . PHE A 1 93 ? -6.853 4.864 5.766 1.00 96.62 93 PHE A CA 1
ATOM 753 C C . PHE A 1 93 ? -7.134 6.178 5.044 1.00 96.62 93 PHE A C 1
ATOM 755 O O . PHE A 1 93 ? -8.078 6.301 4.263 1.00 96.62 93 PHE A O 1
ATOM 762 N N . SER A 1 94 ? -6.246 7.140 5.266 1.00 96.00 94 SER A N 1
ATOM 763 C CA . SER A 1 94 ? -6.142 8.364 4.477 1.00 96.00 94 SER A CA 1
ATOM 764 C C . SER A 1 94 ? -4.729 8.516 3.921 1.00 96.00 94 SER A C 1
ATOM 766 O O . SER A 1 94 ? -3.760 8.099 4.554 1.00 96.00 94 SER A O 1
ATOM 768 N N . LEU A 1 95 ? -4.601 9.134 2.751 1.00 95.31 95 LEU A N 1
ATOM 769 C CA . LEU A 1 95 ? -3.328 9.565 2.187 1.00 95.31 95 LEU A CA 1
ATOM 770 C C . LEU A 1 95 ? -2.751 10.706 3.019 1.00 95.31 95 LEU A C 1
ATOM 772 O O . LEU A 1 95 ? -3.455 11.652 3.380 1.00 95.31 95 LEU A O 1
ATOM 776 N N . ILE A 1 96 ? -1.454 10.622 3.281 1.00 92.81 96 ILE A N 1
ATOM 777 C CA . ILE A 1 96 ? -0.684 11.669 3.948 1.00 92.81 96 ILE A CA 1
ATOM 778 C C . ILE A 1 96 ? 0.477 12.103 3.047 1.00 92.81 96 ILE A C 1
ATOM 780 O O . ILE A 1 96 ? 0.864 11.351 2.147 1.00 92.81 96 ILE A O 1
ATOM 784 N N . PRO A 1 97 ? 1.036 13.307 3.257 1.00 90.19 97 PRO A N 1
ATOM 785 C CA . PRO A 1 97 ? 2.293 13.686 2.629 1.00 90.19 97 PRO A CA 1
ATOM 786 C C . PRO A 1 97 ? 3.380 12.657 2.926 1.00 90.19 97 PRO A C 1
ATOM 788 O O . PRO A 1 97 ? 3.353 11.984 3.960 1.00 90.19 97 PRO A O 1
ATOM 791 N N . ASP A 1 98 ? 4.348 12.554 2.025 1.00 84.31 98 ASP A N 1
ATOM 792 C CA . ASP A 1 98 ? 5.440 11.614 2.208 1.00 84.31 98 ASP A CA 1
ATOM 793 C C . ASP A 1 98 ? 6.248 11.939 3.464 1.00 84.31 98 ASP A C 1
ATOM 795 O O . ASP A 1 98 ? 6.785 13.036 3.614 1.00 84.31 98 ASP A O 1
ATOM 799 N N . SER A 1 99 ? 6.339 10.955 4.359 1.00 71.38 99 SER A N 1
ATOM 800 C CA . SER A 1 99 ? 7.236 11.008 5.508 1.00 71.38 99 SER A CA 1
ATOM 801 C C . SER A 1 99 ? 8.655 10.678 5.052 1.00 71.38 99 SER A C 1
ATOM 803 O O . SER A 1 99 ? 8.879 9.694 4.344 1.00 71.38 99 SER A O 1
ATOM 805 N N . THR A 1 100 ? 9.622 11.500 5.454 1.00 64.88 100 THR A N 1
ATOM 806 C CA . THR A 1 100 ? 11.041 11.329 5.109 1.00 64.88 100 THR A CA 1
ATOM 807 C C . THR A 1 100 ? 11.796 10.432 6.085 1.00 64.88 100 THR A C 1
ATOM 809 O O . THR A 1 100 ? 12.941 10.079 5.816 1.00 64.88 100 THR A O 1
ATOM 812 N N . VAL A 1 101 ? 11.183 10.037 7.205 1.00 68.44 101 VAL A N 1
ATOM 813 C CA . VAL A 1 101 ? 11.875 9.314 8.277 1.00 68.44 101 VAL A CA 1
ATOM 814 C C . VAL A 1 101 ? 11.270 7.924 8.443 1.00 68.44 101 VAL A C 1
ATOM 816 O O . VAL A 1 101 ? 10.118 7.784 8.846 1.00 68.44 101 VAL A O 1
ATOM 819 N N . GLN A 1 102 ? 12.053 6.890 8.132 1.00 74.88 102 GLN A N 1
ATOM 820 C CA . GLN A 1 102 ? 11.719 5.474 8.323 1.00 74.88 102 GLN A CA 1
ATOM 821 C C . GLN A 1 102 ? 12.816 4.813 9.173 1.00 74.88 102 GLN A C 1
ATOM 823 O O . GLN A 1 102 ? 13.669 4.089 8.672 1.00 74.88 102 GLN A O 1
ATOM 828 N N . ASN A 1 103 ? 12.819 5.097 10.478 1.00 76.81 103 ASN A N 1
ATOM 829 C CA . ASN A 1 103 ? 13.871 4.659 11.408 1.00 76.81 103 ASN A CA 1
ATOM 830 C C . ASN A 1 103 ? 13.532 3.328 12.102 1.00 76.81 103 ASN A C 1
ATOM 832 O O . ASN A 1 103 ? 13.605 3.227 13.327 1.00 76.81 103 ASN A O 1
ATOM 836 N N . CYS A 1 104 ? 13.111 2.315 11.348 1.00 81.56 104 CYS A N 1
ATOM 837 C CA . CYS A 1 104 ? 12.845 0.983 11.891 1.00 81.56 104 CYS A CA 1
ATOM 838 C C . CYS A 1 104 ? 13.761 -0.070 11.265 1.00 81.56 104 CYS A C 1
ATOM 840 O O . CYS A 1 104 ? 14.340 0.145 10.202 1.00 81.56 104 CYS A O 1
ATOM 842 N N . ALA A 1 105 ? 13.907 -1.207 11.950 1.00 81.75 105 ALA A N 1
ATOM 843 C CA . ALA A 1 105 ? 14.676 -2.333 11.440 1.00 81.75 105 ALA A CA 1
ATOM 844 C C . ALA A 1 105 ? 14.140 -2.757 10.064 1.00 81.75 105 ALA A C 1
ATOM 846 O O . ALA A 1 105 ? 12.938 -2.971 9.897 1.00 81.75 105 ALA A O 1
ATOM 847 N N . VAL A 1 106 ? 15.043 -2.865 9.091 1.00 79.38 106 VAL A N 1
ATOM 848 C CA . VAL A 1 106 ? 14.725 -3.285 7.725 1.00 79.38 106 VAL A CA 1
ATOM 849 C C . VAL A 1 106 ? 15.148 -4.729 7.520 1.00 79.38 106 VAL A C 1
ATOM 851 O O . VAL A 1 106 ? 16.204 -5.162 7.979 1.00 79.38 106 VAL A O 1
ATOM 854 N N . CYS A 1 107 ? 14.319 -5.481 6.813 1.00 81.00 107 CYS A N 1
ATOM 855 C CA . CYS A 1 107 ? 14.681 -6.806 6.340 1.00 81.00 107 CYS A CA 1
ATOM 856 C C . CYS A 1 107 ? 15.357 -6.682 4.965 1.00 81.00 107 CYS A C 1
ATOM 858 O O . CYS A 1 107 ? 14.930 -5.887 4.133 1.00 81.00 107 CYS A O 1
ATOM 860 N N . LEU A 1 108 ? 16.412 -7.469 4.730 1.00 83.31 108 LEU A N 1
ATOM 861 C CA . LEU A 1 108 ? 17.215 -7.422 3.497 1.00 83.31 108 LEU A CA 1
ATOM 862 C C . LEU A 1 108 ? 16.638 -8.264 2.346 1.00 83.31 108 LEU A C 1
ATOM 864 O O . LEU A 1 108 ? 17.192 -8.277 1.250 1.00 83.31 108 LEU A O 1
ATOM 868 N N . ILE A 1 109 ? 15.547 -8.995 2.589 1.00 86.75 109 ILE A N 1
ATOM 869 C CA . ILE A 1 109 ? 14.886 -9.799 1.558 1.00 86.75 109 ILE A CA 1
ATOM 870 C C . ILE A 1 109 ? 14.227 -8.864 0.552 1.00 86.75 109 ILE A C 1
ATOM 872 O O . ILE A 1 109 ? 13.505 -7.946 0.927 1.00 86.75 109 ILE A O 1
ATOM 876 N N . TYR A 1 110 ? 14.425 -9.138 -0.732 1.00 84.69 110 TYR A N 1
ATOM 877 C CA . TYR A 1 110 ? 13.701 -8.466 -1.800 1.00 84.69 110 TYR A CA 1
ATOM 878 C C . TYR A 1 110 ? 12.329 -9.119 -2.010 1.00 84.69 110 TYR A C 1
ATOM 880 O O . TYR A 1 110 ? 12.249 -10.324 -2.254 1.00 84.69 110 TYR A O 1
ATOM 888 N N . ALA A 1 111 ? 11.258 -8.326 -1.951 1.00 86.69 111 ALA A N 1
ATOM 889 C CA . ALA A 1 111 ? 9.912 -8.744 -2.321 1.00 86.69 111 ALA A CA 1
ATOM 890 C C . ALA A 1 111 ? 9.344 -7.765 -3.364 1.00 86.69 111 ALA A C 1
ATOM 892 O O . ALA A 1 111 ? 9.321 -6.555 -3.134 1.00 86.69 111 ALA A O 1
ATOM 893 N N . PRO A 1 112 ? 8.873 -8.242 -4.527 1.00 92.50 112 PRO A N 1
ATOM 894 C CA . PRO A 1 112 ? 8.348 -7.345 -5.542 1.00 92.50 112 PRO A CA 1
ATOM 895 C C . PRO A 1 112 ? 7.071 -6.666 -5.040 1.00 92.50 112 PRO A C 1
ATOM 897 O O . PRO A 1 112 ? 6.161 -7.316 -4.522 1.00 92.50 112 PRO A O 1
ATOM 900 N N . THR A 1 113 ? 6.980 -5.358 -5.254 1.00 95.50 113 THR A N 1
ATOM 901 C CA . THR A 1 113 ? 5.798 -4.551 -4.937 1.00 95.50 113 THR A CA 1
ATOM 902 C C . THR A 1 113 ? 5.365 -3.733 -6.159 1.00 95.50 113 THR A C 1
ATOM 904 O O . THR A 1 113 ? 6.136 -3.598 -7.117 1.00 95.50 113 THR A O 1
ATOM 907 N N . PRO A 1 114 ? 4.129 -3.200 -6.191 1.00 96.88 114 PRO A N 1
ATOM 908 C CA . PRO A 1 114 ? 3.706 -2.320 -7.271 1.00 96.88 114 PRO A CA 1
ATOM 909 C C . PRO A 1 114 ? 4.559 -1.041 -7.345 1.00 96.88 114 PRO A C 1
ATOM 911 O O . PRO A 1 114 ? 4.914 -0.482 -6.304 1.00 96.88 114 PRO A O 1
ATOM 914 N N . PRO A 1 115 ? 4.821 -0.516 -8.557 1.00 96.94 115 PRO A N 1
ATOM 915 C CA . PRO A 1 115 ? 5.673 0.660 -8.766 1.00 96.94 115 PRO A CA 1
ATOM 916 C C . PRO A 1 115 ? 5.097 1.977 -8.227 1.00 96.94 115 PRO A C 1
ATOM 918 O O . PRO A 1 115 ? 5.832 2.950 -8.098 1.00 96.94 115 PRO A O 1
ATOM 921 N N . ILE A 1 116 ? 3.793 2.039 -7.940 1.00 97.38 116 ILE A N 1
ATOM 922 C CA . ILE A 1 116 ? 3.168 3.225 -7.347 1.00 97.38 116 ILE A CA 1
ATOM 923 C C . ILE A 1 116 ? 3.165 3.068 -5.833 1.00 97.38 116 ILE A C 1
ATOM 925 O O . ILE A 1 116 ? 2.556 2.124 -5.328 1.00 97.38 116 ILE A O 1
ATOM 929 N N . SER A 1 117 ? 3.797 4.010 -5.132 1.00 95.56 117 SER A N 1
ATOM 930 C CA . SER A 1 117 ? 3.886 4.027 -3.671 1.00 95.56 117 SER A CA 1
ATOM 931 C C . SER A 1 117 ? 3.132 5.201 -3.059 1.00 95.56 117 SER A C 1
ATOM 933 O O . SER A 1 117 ? 3.178 6.313 -3.584 1.00 95.56 117 SER A O 1
ATOM 935 N N . ASN A 1 118 ? 2.496 4.982 -1.908 1.00 95.88 118 ASN A N 1
ATOM 936 C CA . ASN A 1 118 ? 1.853 6.048 -1.139 1.00 95.88 118 ASN A CA 1
ATOM 937 C C . ASN A 1 118 ? 2.207 5.966 0.342 1.00 95.88 118 ASN A C 1
ATOM 939 O O . ASN A 1 118 ? 2.424 4.880 0.886 1.00 95.88 118 ASN A O 1
ATOM 943 N N . SER A 1 119 ? 2.194 7.124 0.995 1.00 95.12 119 SER A N 1
ATOM 944 C CA . SER A 1 119 ? 2.186 7.222 2.451 1.00 95.12 119 SER A CA 1
ATOM 945 C C . SER A 1 119 ? 0.742 7.294 2.952 1.00 95.12 119 SER A C 1
ATOM 947 O O . SER A 1 119 ? -0.068 8.054 2.410 1.00 95.12 119 SER A O 1
ATOM 949 N N . ILE A 1 120 ? 0.403 6.509 3.977 1.00 94.81 120 ILE A N 1
ATOM 950 C CA . ILE A 1 120 ? -0.960 6.442 4.526 1.00 94.81 120 ILE A CA 1
ATOM 951 C C . ILE A 1 120 ? -0.976 6.579 6.048 1.00 94.81 120 ILE A C 1
ATOM 953 O O . ILE A 1 120 ? -0.036 6.193 6.737 1.00 94.81 120 ILE A O 1
ATOM 957 N N . LYS A 1 121 ? -2.094 7.053 6.586 1.00 94.00 121 LYS A N 1
ATOM 958 C CA . LYS A 1 121 ? -2.427 6.968 8.007 1.00 94.00 121 LYS A CA 1
ATOM 959 C C . LYS A 1 121 ? -3.646 6.072 8.168 1.00 94.00 121 LYS A C 1
ATOM 961 O O . LYS A 1 121 ? -4.690 6.377 7.598 1.00 94.00 121 LYS A O 1
ATOM 966 N N . VAL A 1 122 ? -3.515 5.000 8.944 1.00 94.81 122 VAL A N 1
ATOM 967 C CA . VAL A 1 122 ? -4.650 4.138 9.301 1.00 94.81 122 VAL A CA 1
ATOM 968 C C . VAL A 1 122 ? -5.574 4.898 10.249 1.00 94.81 122 VAL A C 1
ATOM 970 O O . VAL A 1 122 ? -5.111 5.575 11.171 1.00 94.81 122 VAL A O 1
ATOM 973 N N . THR A 1 123 ? -6.874 4.837 9.982 1.00 93.25 123 THR A N 1
ATOM 974 C CA . THR A 1 123 ? -7.903 5.582 10.718 1.00 93.25 123 THR A CA 1
ATOM 975 C C . THR A 1 123 ? -8.890 4.682 11.449 1.00 93.25 123 THR A C 1
ATOM 977 O O . THR A 1 123 ? -9.493 5.164 12.409 1.00 93.25 123 THR A O 1
ATOM 980 N N . ARG A 1 124 ? -9.041 3.412 11.044 1.00 69.94 124 ARG A N 1
ATOM 981 C CA . ARG A 1 124 ? -9.793 2.384 11.776 1.00 69.94 124 ARG A CA 1
ATOM 982 C C . ARG A 1 124 ? -9.560 0.985 11.225 1.00 69.94 124 ARG A C 1
ATOM 984 O O . ARG A 1 124 ? -9.508 0.863 9.985 1.00 69.94 124 ARG A O 1
#

Secondary structure (DSSP, 8-state):
------------------PPP-------EEEEEEE-GGG--EEEEEES---GGGSEEEEE-TTT--EEEEEEEES-HHHHHTTT--TT-EEEEEE-PPP----SPPP-------S-EE-EEE--

Radius of gyration: 24.1 Å; Cα contacts (8 Å, |Δi|>4): 223; chains: 1; bounding box: 31×86×55 Å

Solvent-accessible surface area (backbone atoms only — not comparable to full-atom values): 7802 Å² total; per-residue (Å²): 142,83,91,81,88,81,76,81,81,78,79,75,77,80,78,78,78,76,73,80,76,82,74,66,64,51,54,75,29,34,34,29,30,75,34,53,62,68,63,49,30,24,36,26,57,75,45,66,82,64,62,69,91,61,33,38,64,73,42,67,40,89,91,72,71,48,76,46,51,36,26,20,15,51,64,52,36,57,70,51,64,77,69,72,78,47,66,73,41,71,40,30,29,27,61,47,77,80,75,90,76,72,93,53,94,76,57,89,73,89,64,93,61,52,92,36,67,46,27,67,43,81,76,87

pLDDT: mean 85.12, std 15.43, range [36.28, 98.56]

Nearest PDB structures (foldseek):
  8ehe-assembly1_B  TM=5.498E-01  e=4.664E-03  Tannerella forsythia
  3oeh-assembly2_O  TM=4.074E-01  e=1.560E+00  Saccharomyces cerevisiae
  8j0s-assembly1_C  TM=3.730E-01  e=1.871E+00  Mycobacterium tuberculosis
  8j0t-assembly1_C  TM=3.750E-01  e=2.858E+00  Mycobacterium tuberculosis

Mean predicted aligned error: 10.24 Å